Protein AF-A0A382ML70-F1 (afdb_monomer_lite)

Radius of gyration: 14.83 Å; chains: 1; bounding box: 35×17×46 Å

Organism: NCBI:txid408172

Sequence (59 aa):
MGDIFVTSGIGNSYPEGYLVGRVTQINNLLNDSFLSITLQPLQNMNKLELVLVVSENND

Structure (mmCIF, N/CA/C/O backbone):
data_AF-A0A382ML70-F1
#
_entry.id   AF-A0A382ML70-F1
#
loop_
_atom_site.group_PDB
_atom_site.id
_atom_site.type_symbol
_atom_site.label_atom_id
_atom_site.label_alt_id
_atom_site.label_comp_id
_atom_site.label_asym_id
_atom_site.label_entity_id
_atom_site.label_seq_id
_atom_site.pdbx_PDB_ins_code
_atom_site.Cartn_x
_atom_site.Cartn_y
_atom_site.Cartn_z
_atom_site.occupancy
_atom_site.B_iso_or_equiv
_atom_site.auth_seq_id
_atom_site.auth_comp_id
_atom_site.auth_asym_id
_atom_site.auth_atom_id
_atom_site.pdbx_PDB_model_num
ATOM 1 N N . MET A 1 1 ? -0.683 -8.202 -11.025 1.00 88.69 1 MET A N 1
ATOM 2 C CA . MET A 1 1 ? -1.864 -7.334 -11.293 1.00 88.69 1 MET A CA 1
ATOM 3 C C . MET A 1 1 ? -2.994 -7.851 -10.434 1.00 88.69 1 MET A C 1
ATOM 5 O O . MET A 1 1 ? -3.263 -9.043 -10.492 1.00 88.69 1 MET A O 1
ATOM 9 N N . GLY A 1 2 ? -3.639 -6.990 -9.648 1.00 93.00 2 GLY A N 1
ATOM 10 C CA . GLY A 1 2 ? -4.663 -7.425 -8.695 1.00 93.00 2 GLY A CA 1
ATOM 11 C C . GLY A 1 2 ? -4.134 -7.826 -7.315 1.00 93.00 2 GLY A C 1
ATOM 12 O O . GLY A 1 2 ? -4.949 -8.083 -6.432 1.00 93.00 2 GLY A O 1
ATOM 13 N N . ASP A 1 3 ? -2.817 -7.813 -7.110 1.00 97.06 3 ASP A N 1
ATOM 14 C CA . ASP A 1 3 ? -2.178 -8.073 -5.818 1.00 97.06 3 ASP A CA 1
ATOM 15 C C . ASP A 1 3 ? -2.577 -7.009 -4.787 1.00 97.06 3 ASP A C 1
ATOM 17 O O . ASP A 1 3 ? -2.849 -5.857 -5.146 1.00 97.06 3 ASP A O 1
ATOM 21 N N . ILE A 1 4 ? -2.635 -7.399 -3.512 1.00 97.12 4 ILE A N 1
ATOM 22 C CA . ILE A 1 4 ? -2.960 -6.502 -2.401 1.00 97.12 4 ILE A CA 1
ATOM 23 C C . ILE A 1 4 ? -1.678 -6.052 -1.717 1.00 97.12 4 ILE A C 1
ATOM 25 O O . ILE A 1 4 ? -0.855 -6.872 -1.320 1.00 97.12 4 ILE A O 1
ATOM 29 N N . PHE A 1 5 ? -1.545 -4.742 -1.558 1.00 96.50 5 PHE A N 1
ATOM 30 C CA . PHE A 1 5 ? -0.456 -4.121 -0.827 1.00 96.50 5 PHE A CA 1
ATOM 31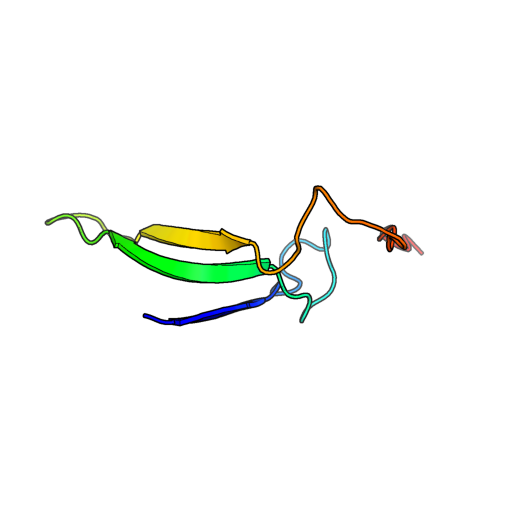 C C . PHE A 1 5 ? -0.858 -3.872 0.626 1.00 96.50 5 PHE A C 1
ATOM 33 O O . PHE A 1 5 ? -1.947 -3.348 0.895 1.00 96.50 5 PHE A O 1
ATOM 40 N N . VAL A 1 6 ? 0.045 -4.223 1.542 1.00 96.31 6 VAL A N 1
ATOM 41 C CA . VAL A 1 6 ? -0.093 -4.023 2.988 1.00 96.31 6 VAL A CA 1
ATOM 42 C C . VAL A 1 6 ? 1.098 -3.245 3.545 1.00 96.31 6 VAL A C 1
ATOM 44 O O . VAL A 1 6 ? 2.170 -3.235 2.937 1.00 96.31 6 VAL A O 1
ATOM 47 N N . THR A 1 7 ? 0.922 -2.573 4.682 1.00 94.88 7 THR A N 1
ATOM 48 C CA . THR A 1 7 ? 2.021 -1.906 5.396 1.00 94.88 7 THR A CA 1
ATOM 49 C C . THR A 1 7 ? 3.069 -2.923 5.855 1.00 94.88 7 THR A C 1
ATOM 51 O O . THR A 1 7 ? 2.728 -4.023 6.280 1.00 94.88 7 THR A O 1
ATOM 54 N N . SER A 1 8 ? 4.351 -2.558 5.787 1.00 94.25 8 SER A N 1
ATOM 55 C CA . SER A 1 8 ? 5.469 -3.452 6.127 1.00 94.25 8 SER A CA 1
ATOM 56 C C . SER A 1 8 ? 5.971 -3.331 7.567 1.00 94.25 8 SER A C 1
ATOM 58 O O . SER A 1 8 ? 6.794 -4.135 7.981 1.00 94.25 8 SER A O 1
ATOM 60 N N . GLY A 1 9 ? 5.567 -2.298 8.311 1.00 91.38 9 GLY A N 1
ATOM 61 C CA . GLY A 1 9 ? 6.164 -1.994 9.617 1.00 91.38 9 GLY A CA 1
ATOM 62 C C . GLY A 1 9 ? 7.512 -1.258 9.566 1.00 91.38 9 GLY A C 1
ATOM 63 O O . GLY A 1 9 ? 8.031 -0.859 10.604 1.00 91.38 9 GLY A O 1
ATOM 64 N N . ILE A 1 10 ? 8.101 -1.047 8.381 1.00 92.38 10 ILE A N 1
ATOM 65 C CA . ILE A 1 10 ? 9.423 -0.412 8.252 1.00 92.38 10 ILE A CA 1
ATOM 66 C C . ILE A 1 10 ? 9.332 1.087 8.562 1.00 92.38 10 ILE A C 1
ATOM 68 O O . ILE A 1 10 ? 8.488 1.793 8.013 1.00 92.38 10 ILE A O 1
ATOM 72 N N . GLY A 1 11 ? 10.248 1.581 9.399 1.00 86.94 11 GLY A N 1
ATOM 73 C CA . GLY A 1 11 ? 10.322 2.996 9.779 1.00 86.94 11 GLY A CA 1
ATOM 74 C C . GLY A 1 11 ? 9.385 3.397 10.923 1.00 86.94 11 GLY A C 1
ATOM 75 O O . GLY A 1 11 ? 9.253 4.587 11.177 1.00 86.94 11 GLY A O 1
ATOM 76 N N . ASN A 1 12 ? 8.753 2.425 11.597 1.00 80.25 12 ASN A N 1
ATOM 77 C CA . ASN A 1 12 ? 7.916 2.568 12.802 1.00 80.25 12 ASN A CA 1
ATOM 78 C C . ASN A 1 12 ? 6.661 3.458 12.698 1.00 80.25 12 ASN A C 1
ATOM 80 O O . ASN A 1 12 ? 5.863 3.474 13.627 1.00 80.25 12 ASN A O 1
ATOM 84 N N . SER A 1 13 ? 6.390 4.087 11.552 1.00 84.06 13 SER A N 1
ATOM 85 C CA . SER A 1 13 ? 5.231 4.983 11.401 1.00 84.06 13 SER A CA 1
ATOM 86 C C . SER A 1 13 ? 3.869 4.271 11.363 1.00 84.06 13 SER A C 1
ATOM 88 O O . SER A 1 13 ? 2.849 4.880 11.676 1.00 84.06 13 SER A O 1
ATOM 90 N N . TYR A 1 14 ? 3.828 2.999 10.952 1.00 88.81 14 TYR A N 1
ATOM 91 C CA . TYR A 1 14 ? 2.615 2.173 10.900 1.00 88.81 14 TYR A CA 1
ATOM 92 C C . TYR A 1 14 ? 2.962 0.725 11.258 1.00 88.81 14 TYR A C 1
ATOM 94 O O . TYR A 1 14 ? 3.999 0.252 10.795 1.00 88.81 14 TYR A O 1
ATOM 102 N N . PRO A 1 15 ? 2.114 -0.019 11.994 1.00 90.69 15 PRO A N 1
ATOM 103 C CA . PRO A 1 15 ? 2.329 -1.443 12.202 1.00 90.69 15 PRO A CA 1
ATOM 104 C C . PRO A 1 15 ? 2.224 -2.219 10.884 1.00 90.69 15 PRO A C 1
ATOM 106 O O . PRO A 1 15 ? 1.639 -1.748 9.907 1.00 90.69 15 PRO A O 1
ATOM 109 N N . GLU A 1 16 ? 2.781 -3.423 10.858 1.00 93.25 16 GLU A N 1
ATOM 110 C CA . GLU A 1 16 ? 2.709 -4.328 9.710 1.00 93.25 16 GLU A CA 1
ATOM 111 C C . GLU A 1 16 ? 1.279 -4.859 9.481 1.00 93.25 16 GLU A C 1
ATOM 113 O O . GLU A 1 16 ? 0.531 -5.105 10.429 1.00 93.25 16 GLU A O 1
ATOM 118 N N . GLY A 1 17 ? 0.906 -5.060 8.214 1.00 93.31 17 GLY A N 1
ATOM 119 C CA . GLY A 1 17 ? -0.279 -5.830 7.820 1.00 93.31 17 GLY A CA 1
ATOM 120 C C . GLY A 1 17 ? -1.552 -5.029 7.527 1.00 93.31 17 GLY A C 1
ATOM 121 O O . GLY A 1 17 ? -2.575 -5.628 7.194 1.00 93.31 17 GLY A O 1
ATOM 122 N N . TYR A 1 18 ? -1.527 -3.695 7.589 1.00 92.69 18 TYR A N 1
ATOM 123 C CA . TYR A 1 18 ? -2.695 -2.868 7.266 1.00 92.69 18 TYR A CA 1
ATOM 124 C C . TYR A 1 18 ? -2.896 -2.744 5.757 1.00 92.69 18 TYR A C 1
ATOM 126 O O . TYR A 1 18 ? -1.958 -2.469 5.012 1.00 92.69 18 TYR A O 1
ATOM 134 N N . LEU A 1 19 ? -4.141 -2.915 5.305 1.00 94.25 19 LEU A N 1
ATOM 135 C CA . LEU A 1 19 ? -4.516 -2.831 3.894 1.00 94.25 19 LEU A CA 1
ATOM 136 C C . LEU A 1 19 ? -4.305 -1.419 3.340 1.00 94.25 19 LEU A C 1
ATOM 138 O O . LEU A 1 19 ? -4.836 -0.449 3.877 1.00 94.25 19 LEU A O 1
ATOM 142 N N . VAL A 1 20 ? -3.604 -1.326 2.211 1.00 95.50 20 VAL A N 1
ATOM 143 C CA . VAL A 1 20 ? -3.381 -0.060 1.501 1.00 95.50 20 VAL A CA 1
ATOM 144 C C . VAL A 1 20 ? -4.221 -0.018 0.228 1.00 95.50 20 VAL A C 1
ATOM 146 O O . VAL A 1 20 ? -5.117 0.813 0.075 1.00 95.50 20 VAL A O 1
ATOM 149 N N . GLY A 1 21 ? -3.968 -0.939 -0.702 1.00 97.25 21 GLY A N 1
ATOM 150 C CA . GLY A 1 21 ? -4.582 -0.876 -2.021 1.00 97.25 21 GLY A CA 1
ATOM 151 C C . GLY A 1 21 ? -4.306 -2.085 -2.898 1.00 97.25 21 GLY A C 1
ATOM 152 O O . GLY A 1 21 ? -3.497 -2.949 -2.568 1.00 97.25 21 GLY A O 1
ATOM 153 N N . ARG A 1 22 ? -4.994 -2.135 -4.035 1.00 97.69 22 ARG A N 1
ATOM 154 C CA . ARG A 1 22 ? -4.839 -3.161 -5.066 1.00 97.69 22 ARG A CA 1
ATOM 155 C C . ARG A 1 22 ? -4.010 -2.629 -6.227 1.00 97.69 22 ARG A C 1
ATOM 157 O O . ARG A 1 22 ? -4.299 -1.542 -6.721 1.00 97.69 22 ARG A O 1
ATOM 164 N N . VAL A 1 23 ? -3.051 -3.411 -6.712 1.00 97.50 23 VAL A N 1
ATOM 165 C CA . VAL A 1 23 ? -2.242 -3.051 -7.888 1.00 97.50 23 VAL A CA 1
ATOM 166 C C . VAL A 1 23 ? -3.115 -2.966 -9.139 1.00 97.50 23 VAL A C 1
ATOM 168 O O . VAL A 1 23 ? -3.669 -3.982 -9.573 1.00 97.50 23 VAL A O 1
ATOM 171 N N . THR A 1 24 ? -3.198 -1.775 -9.732 1.00 97.81 24 THR A N 1
ATOM 172 C CA . THR A 1 24 ? -3.904 -1.515 -10.999 1.00 97.81 24 THR A CA 1
ATOM 173 C C . THR A 1 24 ? -2.962 -1.339 -12.180 1.00 97.81 24 THR A C 1
ATOM 175 O O . THR A 1 24 ? -3.345 -1.637 -13.308 1.00 97.81 24 THR A O 1
ATOM 178 N N . GLN A 1 25 ? -1.730 -0.896 -11.932 1.00 97.06 25 GLN A N 1
ATOM 179 C CA . GLN A 1 25 ? -0.722 -0.719 -12.968 1.00 97.06 25 GLN A CA 1
ATOM 180 C C . GLN A 1 25 ? 0.671 -1.026 -12.426 1.00 97.06 25 GLN A C 1
ATOM 182 O O . GLN A 1 25 ? 0.981 -0.725 -11.274 1.00 97.06 25 GLN A O 1
ATOM 187 N N . ILE A 1 26 ? 1.516 -1.585 -13.289 1.00 94.88 26 ILE A N 1
ATOM 188 C CA . ILE A 1 26 ? 2.953 -1.727 -13.070 1.00 94.88 26 ILE A CA 1
ATOM 189 C C . ILE A 1 26 ? 3.622 -0.914 -14.172 1.00 94.88 26 ILE A C 1
ATOM 191 O O . ILE A 1 26 ? 3.434 -1.203 -15.353 1.00 94.88 26 ILE A O 1
ATOM 195 N N . ASN A 1 27 ? 4.352 0.126 -13.787 1.00 93.56 27 ASN A N 1
ATOM 196 C CA . ASN A 1 27 ? 5.169 0.914 -14.689 1.00 93.56 27 ASN A CA 1
ATOM 197 C C . ASN A 1 27 ? 6.601 0.374 -14.658 1.00 93.56 27 ASN A C 1
ATOM 199 O O . ASN A 1 27 ? 7.251 0.359 -13.611 1.00 93.56 27 ASN A O 1
ATOM 203 N N . ASN A 1 28 ? 7.057 -0.079 -15.818 1.00 90.81 28 ASN A N 1
ATOM 204 C CA . ASN A 1 28 ? 8.387 -0.623 -16.027 1.00 90.81 28 ASN A CA 1
ATOM 205 C C . ASN A 1 28 ? 8.998 0.088 -17.235 1.00 90.81 28 ASN A C 1
ATOM 207 O O . ASN A 1 28 ? 8.776 -0.320 -18.378 1.00 90.81 28 ASN A O 1
ATOM 211 N N . LEU A 1 29 ? 9.685 1.200 -16.980 1.00 89.06 29 LEU A N 1
ATOM 212 C CA . LEU A 1 29 ? 10.374 1.953 -18.018 1.00 89.06 29 LEU A CA 1
ATOM 213 C C . LEU A 1 29 ? 11.745 1.327 -18.275 1.00 89.06 29 LEU A C 1
ATOM 215 O O . LEU A 1 29 ? 12.454 0.921 -17.355 1.00 89.06 29 LEU A O 1
ATOM 219 N N . LEU A 1 30 ? 12.126 1.252 -19.551 1.00 85.25 30 LEU A N 1
ATOM 220 C CA . LEU A 1 30 ? 13.447 0.772 -19.940 1.00 85.25 30 LEU A CA 1
ATOM 221 C C . LEU A 1 30 ? 14.521 1.661 -19.293 1.00 85.25 30 LEU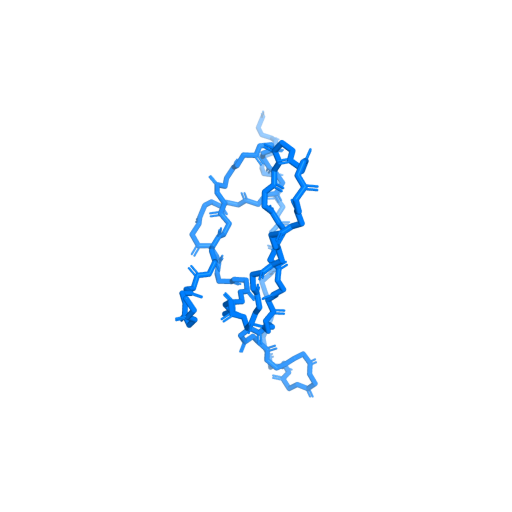 A C 1
ATOM 223 O O . LEU A 1 30 ? 14.517 2.873 -19.499 1.00 85.25 30 LEU A O 1
ATOM 227 N N . ASN A 1 31 ? 15.451 1.021 -18.577 1.00 87.38 31 ASN A N 1
ATOM 228 C CA . ASN A 1 31 ? 16.580 1.600 -17.831 1.00 87.38 31 ASN A CA 1
ATOM 229 C C . ASN A 1 31 ? 16.300 2.097 -16.401 1.00 87.38 31 ASN A C 1
ATOM 231 O O . ASN A 1 31 ? 17.229 2.597 -15.765 1.00 87.38 31 ASN A O 1
ATOM 235 N N . ASP A 1 32 ? 15.099 1.909 -15.850 1.00 89.12 32 ASP A N 1
ATOM 236 C CA . ASP A 1 32 ? 14.880 2.180 -14.425 1.00 89.12 32 ASP A CA 1
ATOM 237 C C . ASP A 1 32 ? 15.463 1.059 -13.550 1.00 89.12 32 ASP A C 1
ATOM 239 O O . ASP A 1 32 ? 15.280 -0.131 -13.807 1.00 89.12 32 ASP A O 1
ATOM 243 N N . SER A 1 33 ? 16.150 1.436 -12.467 1.00 94.31 33 SER A N 1
ATOM 244 C CA . SER A 1 33 ? 16.637 0.474 -11.460 1.00 94.31 33 SER A CA 1
ATOM 245 C C . SER A 1 33 ? 15.530 -0.043 -10.533 1.00 94.31 33 SER A C 1
ATOM 247 O O . SER A 1 33 ? 15.768 -0.958 -9.747 1.00 94.31 33 SER A O 1
ATOM 249 N N . PHE A 1 34 ? 14.329 0.538 -10.607 1.00 94.38 34 PHE A N 1
ATOM 250 C CA . PHE A 1 34 ? 13.199 0.219 -9.741 1.00 94.38 34 PHE A CA 1
ATOM 251 C C . PHE A 1 34 ? 11.896 0.183 -10.536 1.00 94.38 34 PHE A C 1
ATOM 253 O O . PHE A 1 34 ? 11.720 0.913 -11.505 1.00 94.38 34 PHE A O 1
ATOM 260 N N . LEU A 1 35 ? 10.953 -0.639 -10.080 1.00 93.56 35 LEU A N 1
ATOM 261 C CA . LEU A 1 35 ? 9.594 -0.653 -10.609 1.00 93.56 35 LEU A CA 1
ATOM 262 C C . LEU A 1 35 ? 8.718 0.324 -9.831 1.00 93.56 35 LEU A C 1
ATOM 264 O O . LEU A 1 35 ? 8.822 0.427 -8.609 1.00 93.56 35 LEU A O 1
ATOM 268 N N . SER A 1 36 ? 7.805 0.983 -10.538 1.00 94.81 36 SER A N 1
ATOM 269 C CA . SER A 1 36 ? 6.750 1.786 -9.920 1.00 94.81 36 SER A CA 1
ATOM 270 C C . SER A 1 36 ? 5.402 1.111 -10.120 1.00 94.81 36 SER A C 1
ATOM 272 O O . SER A 1 36 ? 5.137 0.529 -11.169 1.00 94.81 36 SER A O 1
ATOM 274 N N . ILE A 1 37 ? 4.521 1.202 -9.130 1.00 96.19 37 ILE A N 1
ATOM 275 C CA . ILE A 1 37 ? 3.167 0.650 -9.212 1.00 96.19 37 ILE A CA 1
ATOM 276 C C . ILE A 1 37 ? 2.136 1.717 -8.876 1.00 96.19 37 ILE A C 1
ATOM 278 O O . ILE A 1 37 ? 2.387 2.621 -8.082 1.00 96.19 37 ILE A O 1
ATOM 282 N N . THR A 1 38 ? 0.953 1.583 -9.463 1.00 97.31 38 THR A N 1
ATOM 283 C CA . THR A 1 38 ? -0.225 2.359 -9.075 1.00 97.31 38 THR A CA 1
ATOM 284 C C . THR A 1 38 ? -1.161 1.457 -8.289 1.00 97.31 38 THR A C 1
ATOM 286 O O . THR A 1 38 ? -1.450 0.330 -8.706 1.00 97.31 38 THR A O 1
ATOM 289 N N . LEU A 1 39 ? -1.627 1.957 -7.145 1.00 97.56 39 LEU A N 1
ATOM 290 C CA . LEU A 1 39 ? -2.584 1.271 -6.289 1.00 97.56 39 LEU A CA 1
ATOM 291 C C . LEU A 1 39 ? -3.941 1.974 -6.345 1.00 97.56 39 LEU A C 1
ATOM 293 O O . LEU A 1 39 ? -4.024 3.193 -6.215 1.00 97.56 39 LEU A O 1
ATOM 297 N N . GLN A 1 40 ? -5.009 1.193 -6.466 1.00 97.06 40 GLN A N 1
ATOM 298 C CA . GLN A 1 40 ? -6.359 1.620 -6.110 1.00 97.06 40 GLN A CA 1
ATOM 299 C C . GLN A 1 40 ? -6.536 1.423 -4.600 1.00 97.06 40 GLN A C 1
ATOM 301 O O . GLN A 1 40 ? -6.419 0.279 -4.149 1.00 97.06 40 GLN A O 1
ATOM 306 N N . PRO A 1 41 ? -6.846 2.466 -3.810 1.00 96.25 41 PRO A N 1
ATOM 307 C CA . PRO A 1 41 ? -7.146 2.292 -2.393 1.00 96.25 41 PRO A CA 1
ATOM 308 C C . PRO A 1 41 ? -8.295 1.302 -2.192 1.00 96.25 41 PRO A C 1
ATOM 310 O O . PRO A 1 41 ? -9.308 1.374 -2.892 1.00 96.25 41 PRO A O 1
ATOM 313 N N . LEU A 1 42 ? -8.136 0.372 -1.247 1.00 94.75 42 LEU A N 1
ATOM 314 C CA . LEU A 1 42 ? -9.205 -0.577 -0.913 1.00 94.75 42 LEU A CA 1
ATOM 315 C C . LEU A 1 42 ? -10.330 0.096 -0.120 1.00 94.75 42 LEU A C 1
ATOM 317 O O . LEU A 1 42 ? -11.492 -0.282 -0.262 1.00 94.75 42 LEU A O 1
ATOM 321 N N . GLN A 1 43 ? -9.989 1.098 0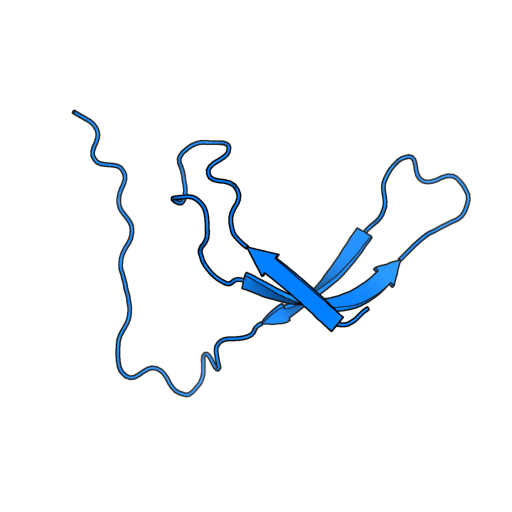.693 1.00 92.88 43 GLN A N 1
ATOM 322 C CA . GLN A 1 43 ? -10.957 1.824 1.501 1.00 92.88 43 GLN A CA 1
ATOM 323 C C . GLN A 1 43 ? -11.651 2.915 0.683 1.00 92.88 43 GLN A C 1
ATOM 325 O O . GLN A 1 43 ? -11.009 3.736 0.024 1.00 92.88 43 GLN A O 1
ATOM 330 N N . ASN A 1 44 ? -12.979 2.974 0.774 1.00 92.75 44 ASN A N 1
ATOM 331 C CA . ASN A 1 44 ? -13.739 4.095 0.240 1.00 92.75 44 ASN A CA 1
ATOM 332 C C . ASN A 1 44 ? -13.698 5.270 1.224 1.00 92.75 44 ASN A C 1
ATOM 334 O O . ASN A 1 44 ? -14.473 5.324 2.177 1.00 92.75 44 ASN A O 1
ATOM 338 N N . MET A 1 45 ? -12.823 6.235 0.957 1.00 90.25 45 MET A N 1
ATOM 339 C CA . MET A 1 45 ? -12.638 7.407 1.818 1.00 90.25 45 MET A CA 1
ATOM 340 C C . MET A 1 45 ? -13.854 8.346 1.875 1.00 90.25 45 MET A C 1
ATOM 342 O O . MET A 1 45 ? -13.944 9.161 2.784 1.00 90.25 45 MET A O 1
ATOM 346 N N . ASN A 1 46 ? -14.820 8.210 0.960 1.00 94.00 46 ASN A N 1
ATOM 347 C CA . ASN A 1 46 ? -16.064 8.987 0.989 1.00 94.00 46 ASN A CA 1
ATOM 348 C C . ASN A 1 46 ? -17.148 8.353 1.880 1.00 94.00 46 ASN A C 1
ATOM 350 O O . ASN A 1 46 ? -18.240 8.904 2.002 1.00 94.00 46 ASN A O 1
ATOM 354 N N . LYS A 1 47 ? -16.888 7.165 2.444 1.00 93.19 47 LYS A N 1
ATOM 355 C CA . LYS A 1 47 ? -17.832 6.399 3.269 1.00 93.19 47 LYS A CA 1
ATOM 356 C C . LYS A 1 47 ? -17.098 5.759 4.446 1.00 93.19 47 LYS A C 1
ATOM 358 O O . LYS A 1 47 ? -16.847 4.556 4.452 1.00 93.19 47 LYS A O 1
ATOM 363 N N . LEU A 1 48 ? -16.726 6.585 5.420 1.00 93.94 48 LEU A N 1
ATOM 364 C CA . LEU A 1 48 ? -16.088 6.141 6.656 1.00 93.94 48 LEU A CA 1
ATOM 365 C C . LEU A 1 48 ? -17.076 6.258 7.816 1.00 93.94 48 LEU A C 1
ATOM 367 O O . LEU A 1 48 ? -17.603 7.336 8.070 1.00 93.94 48 LEU A O 1
ATOM 371 N N . GLU A 1 49 ? 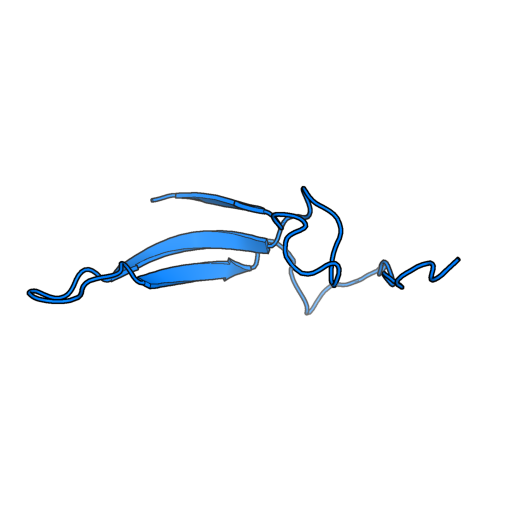-17.305 5.1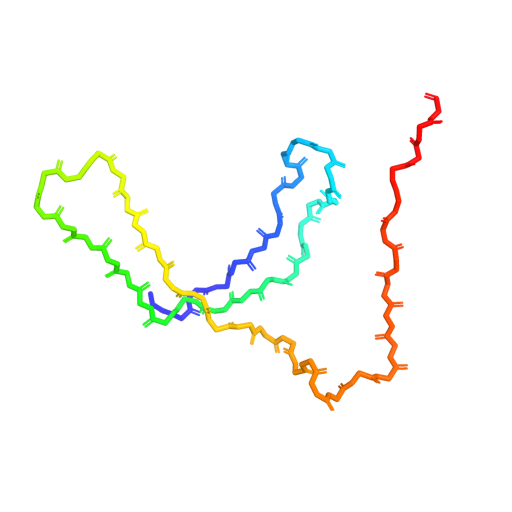51 8.516 1.00 93.69 49 GLU A N 1
ATOM 372 C CA . GLU A 1 49 ? -18.086 5.120 9.763 1.00 93.69 49 GLU A CA 1
ATOM 373 C C . GLU A 1 49 ? -17.173 5.077 10.993 1.00 93.69 49 GLU A C 1
ATOM 375 O O . GLU A 1 49 ? -17.488 5.649 12.032 1.00 93.69 49 GLU A O 1
ATOM 380 N N . LEU A 1 50 ? -16.017 4.422 10.859 1.00 92.38 50 LEU A N 1
ATOM 381 C CA . LEU A 1 50 ? -15.022 4.239 11.907 1.00 92.38 50 LEU A CA 1
ATOM 382 C C . LEU A 1 50 ? -13.627 4.489 11.336 1.00 92.38 50 LEU A C 1
ATOM 384 O O . LEU A 1 50 ? -13.346 4.155 10.183 1.00 92.38 50 LEU A O 1
ATOM 388 N N . VAL A 1 51 ? -12.752 5.052 12.166 1.00 91.69 51 VAL A N 1
ATOM 389 C CA . VAL A 1 51 ? -11.334 5.254 11.858 1.00 91.69 51 VAL A CA 1
ATOM 390 C C . VAL A 1 51 ? -10.481 4.722 12.999 1.00 91.69 51 VAL A C 1
ATOM 392 O O . VAL A 1 51 ? -10.870 4.799 14.164 1.00 91.69 51 VAL A O 1
ATOM 395 N N . LEU A 1 52 ? -9.310 4.193 12.656 1.00 88.56 52 LEU A N 1
ATOM 396 C CA . LEU A 1 52 ? -8.285 3.811 13.618 1.00 88.56 52 LEU A CA 1
ATOM 397 C C . LEU A 1 52 ? -7.178 4.860 13.583 1.00 88.56 52 LEU A C 1
ATOM 399 O O . LEU A 1 52 ? -6.568 5.082 12.538 1.00 88.56 52 LEU A O 1
ATOM 403 N N . VAL A 1 53 ? -6.916 5.486 14.727 1.00 89.06 53 VAL A N 1
ATOM 404 C CA . VAL A 1 53 ? -5.738 6.334 14.903 1.00 89.06 53 VAL A CA 1
ATOM 405 C C . VAL A 1 53 ? -4.602 5.449 15.386 1.00 89.06 53 VAL A C 1
ATOM 407 O O . VAL A 1 53 ? -4.723 4.772 16.404 1.00 89.06 53 VAL A O 1
ATOM 410 N N . VAL A 1 54 ? -3.511 5.452 14.632 1.00 84.06 54 VAL A N 1
ATOM 411 C CA . VAL A 1 54 ? -2.277 4.758 14.982 1.00 84.06 54 VAL A CA 1
ATOM 412 C C . VAL A 1 54 ? -1.324 5.798 15.559 1.00 84.06 54 VAL A C 1
ATOM 414 O O . VAL A 1 54 ? -1.042 6.802 14.908 1.00 84.06 54 VAL A O 1
ATOM 417 N N . SER A 1 55 ? -0.850 5.571 16.779 1.00 80.38 55 SER A N 1
ATOM 418 C CA . SER A 1 55 ? 0.212 6.356 17.403 1.00 80.38 55 SER A CA 1
ATOM 419 C C . SER A 1 55 ? 1.357 5.432 17.779 1.00 80.38 55 SER A C 1
ATOM 421 O O . SER A 1 55 ? 1.129 4.304 18.216 1.00 80.38 55 SER A O 1
ATOM 423 N N . GLU A 1 56 ? 2.585 5.917 17.642 1.00 69.75 56 GLU A N 1
ATOM 424 C CA . GLU A 1 56 ? 3.732 5.255 18.249 1.00 69.75 56 GLU A CA 1
ATOM 425 C C . GLU A 1 56 ? 3.557 5.296 19.773 1.00 69.75 56 GLU A C 1
ATOM 427 O O . GLU A 1 56 ? 3.450 6.373 20.364 1.00 69.75 56 GLU A O 1
ATOM 432 N N . ASN A 1 57 ? 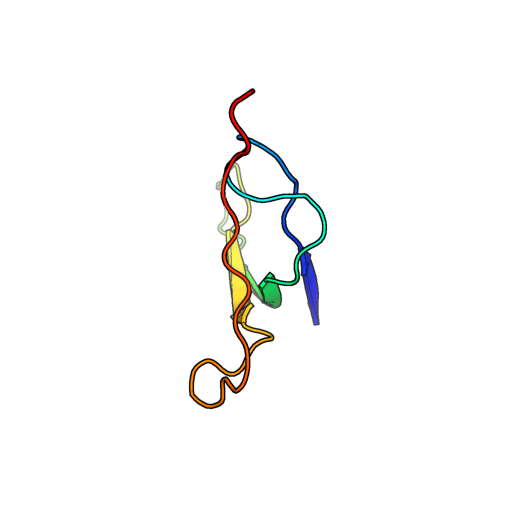3.503 4.128 20.417 1.00 62.06 57 ASN A N 1
ATOM 433 C CA . ASN A 1 57 ? 3.768 4.053 21.849 1.00 62.06 57 ASN A CA 1
ATOM 434 C C . ASN A 1 57 ? 5.282 4.179 22.007 1.00 62.06 57 ASN A C 1
ATOM 436 O O . ASN A 1 57 ? 6.011 3.196 21.890 1.00 62.06 57 ASN A O 1
ATOM 440 N N . ASN A 1 58 ? 5.743 5.413 22.186 1.00 53.50 58 ASN A N 1
ATOM 441 C CA . ASN A 1 58 ? 7.084 5.684 22.676 1.00 53.50 58 ASN A CA 1
ATOM 442 C C . ASN A 1 58 ? 7.081 5.396 24.180 1.00 53.50 58 ASN A C 1
ATOM 444 O O . ASN A 1 58 ? 6.767 6.291 24.966 1.00 53.50 58 ASN A O 1
ATOM 448 N N . ASP A 1 59 ? 7.349 4.144 24.550 1.00 52.22 59 ASP A N 1
ATOM 449 C CA . ASP A 1 59 ? 7.891 3.839 25.879 1.00 52.22 59 ASP A CA 1
ATOM 450 C C . ASP A 1 59 ? 9.348 4.329 25.967 1.00 52.22 59 ASP A C 1
ATOM 452 O O . ASP A 1 59 ? 10.116 4.094 25.001 1.00 52.22 59 ASP A O 1
#

InterPro domains:
  IPR007221 Rod shape-determining protein MreC [PTHR34138] (2-58)
  IPR042175 Cell/Rod shape-determining protein MreC, domain 2 [G3DSA:2.40.10.350] (1-41)
  IPR055342 Rod shape-determining protein MreC, beta-barrel core [PF04085] (2-54)

pLDDT: mean 90.33, std 9.48, range [52.22, 97.81]

Secondary structure (DSSP, 8-state):
--PEEE---TTSSS-TT-EEEEEEEEE--TT-SS-EEEEEESS-TTS-S----------

Foldseek 3Di:
DQDWDWDCCPPVPDHTDHTAFGWPDWDDDPPDPDIDTDGDGPDDPVDDPDDDDDDDPPD